Protein AF-A0A520MC50-F1 (afdb_monomer_lite)

Foldseek 3Di:
DVVVVVVVVVVVVVVVVPPPPPPDDDAAKDKDKDFAADDPPDDPVNVVVVVVVVVVVVVVVCLCVQKDWDKDADDDDPDNPPTGIIIMIIHRHPPRD

pLDDT: mean 82.85, std 13.74, range [51.22, 97.56]

Structure (mmCIF, N/CA/C/O backbone):
data_AF-A0A520MC50-F1
#
_entry.id   AF-A0A520MC50-F1
#
loop_
_atom_site.group_PDB
_atom_site.id
_atom_site.type_symbol
_atom_site.label_atom_id
_atom_site.label_alt_id
_atom_site.label_comp_id
_atom_site.label_asym_id
_atom_site.label_entity_id
_atom_site.label_seq_id
_atom_site.pdbx_PDB_ins_code
_atom_site.Cartn_x
_atom_site.Cartn_y
_atom_site.Cartn_z
_atom_site.occupancy
_atom_site.B_iso_or_equiv
_atom_site.auth_seq_id
_atom_site.auth_comp_id
_atom_site.auth_asym_id
_atom_site.auth_atom_id
_atom_site.pdbx_PDB_model_num
ATOM 1 N N . MET A 1 1 ? -45.648 29.845 32.582 1.00 64.75 1 MET A N 1
ATOM 2 C CA . MET A 1 1 ? -45.586 28.374 32.405 1.00 64.75 1 MET A CA 1
ATOM 3 C C . MET A 1 1 ? -45.535 27.948 30.937 1.00 64.75 1 MET A C 1
ATOM 5 O O . MET A 1 1 ? -44.537 27.360 30.560 1.00 64.75 1 MET A O 1
ATOM 9 N N . LYS A 1 2 ? -46.505 28.309 30.074 1.00 70.31 2 LYS A N 1
ATOM 10 C CA . LYS A 1 2 ? -46.488 27.929 28.638 1.00 70.31 2 LYS A CA 1
ATOM 11 C C . LYS A 1 2 ? -45.204 28.315 27.880 1.00 70.31 2 LYS A C 1
ATOM 13 O O . LYS A 1 2 ? -44.669 27.490 27.159 1.00 70.31 2 LYS A O 1
ATOM 18 N N . LYS A 1 3 ? -44.674 29.528 28.093 1.00 76.50 3 LYS A N 1
ATOM 19 C CA . LYS A 1 3 ? -43.420 29.988 27.456 1.00 76.50 3 LYS A CA 1
ATOM 20 C C . LYS A 1 3 ? -42.179 29.216 27.927 1.00 76.50 3 LYS A C 1
ATOM 22 O O . LYS A 1 3 ? -41.276 28.982 27.139 1.00 76.50 3 LYS A O 1
ATOM 27 N N . LEU A 1 4 ? -42.164 28.798 29.195 1.00 83.12 4 LEU A N 1
ATOM 28 C CA . LEU A 1 4 ? -41.068 28.020 29.781 1.00 83.12 4 LEU A CA 1
ATOM 29 C C . LEU A 1 4 ? -41.078 26.577 29.259 1.00 83.12 4 LEU A C 1
ATOM 31 O O . LEU A 1 4 ? -40.033 26.038 28.922 1.00 83.12 4 LEU A O 1
ATOM 35 N N . LEU A 1 5 ? -42.272 25.994 29.121 1.00 82.38 5 LEU A N 1
ATOM 36 C CA . LEU A 1 5 ? -42.464 24.679 28.511 1.00 82.38 5 LEU A CA 1
ATOM 37 C C . LEU A 1 5 ? -42.030 24.676 27.037 1.00 82.38 5 LEU A C 1
ATOM 39 O O . LEU A 1 5 ? -41.361 23.750 26.596 1.00 82.38 5 LEU A O 1
ATOM 43 N N . PHE A 1 6 ? -42.359 25.740 26.299 1.00 83.06 6 PHE A N 1
ATOM 44 C CA . PHE A 1 6 ? -41.948 25.904 24.904 1.00 83.06 6 PHE A CA 1
ATOM 45 C C . PHE A 1 6 ? -40.424 26.021 24.762 1.00 83.06 6 PHE A C 1
ATOM 47 O O . PHE A 1 6 ? -39.838 25.417 23.869 1.00 83.06 6 PHE A O 1
ATOM 54 N N . LEU A 1 7 ? -39.780 26.754 25.675 1.00 82.56 7 LEU A N 1
ATOM 55 C CA . LEU A 1 7 ? -38.326 26.892 25.708 1.00 82.56 7 LEU A CA 1
ATOM 56 C C . LEU A 1 7 ? -37.637 25.559 26.037 1.00 82.56 7 LEU A C 1
ATOM 58 O O . LEU A 1 7 ? -36.660 25.209 25.385 1.00 82.56 7 LEU A O 1
ATOM 62 N N . MET A 1 8 ? -38.166 24.789 26.994 1.00 80.25 8 MET A N 1
ATOM 63 C CA . MET A 1 8 ? -37.638 23.457 27.309 1.00 80.25 8 MET A CA 1
ATOM 64 C C . MET A 1 8 ? -37.815 22.456 26.165 1.00 80.25 8 MET A C 1
ATOM 66 O O . MET A 1 8 ? -36.896 21.686 25.904 1.00 80.25 8 MET A O 1
ATOM 70 N N . LEU A 1 9 ? -38.947 22.481 25.452 1.00 78.88 9 LEU A N 1
ATOM 71 C CA . LEU A 1 9 ? -39.132 21.638 24.265 1.00 78.88 9 LEU A CA 1
ATOM 72 C C . LEU A 1 9 ? -38.136 21.998 23.156 1.00 78.88 9 LEU A C 1
ATOM 74 O O . LEU A 1 9 ? -37.544 21.108 22.549 1.00 78.88 9 LEU A O 1
ATOM 78 N N . ALA A 1 10 ? -37.917 23.295 22.924 1.00 76.38 10 ALA A N 1
ATOM 79 C CA . ALA A 1 10 ? -36.938 23.758 21.949 1.00 76.38 10 ALA A CA 1
ATOM 80 C C . ALA A 1 10 ? -35.516 23.308 22.330 1.00 76.38 10 ALA A C 1
ATOM 82 O O . ALA A 1 10 ? -34.820 22.741 21.495 1.00 76.38 10 ALA A O 1
ATOM 83 N N . LEU A 1 11 ? -35.116 23.454 23.599 1.00 74.06 11 LEU A N 1
ATOM 84 C CA . LEU A 1 11 ? -33.816 22.995 24.111 1.00 74.06 11 LEU A CA 1
ATOM 85 C C . LEU A 1 11 ? -33.643 21.465 24.052 1.00 74.06 11 LEU A C 1
ATOM 87 O O . LEU A 1 11 ? -32.548 20.991 23.774 1.00 74.06 11 LEU A O 1
ATOM 91 N N . GLY A 1 12 ? -34.702 20.679 24.267 1.00 70.12 12 GLY A N 1
ATOM 92 C CA . GLY A 1 12 ? -34.644 19.217 24.136 1.00 70.12 12 GLY A CA 1
ATOM 93 C C . GLY A 1 12 ? -34.439 18.742 22.691 1.00 70.12 12 GLY A C 1
ATOM 94 O O . GLY A 1 12 ? -33.760 17.742 22.454 1.00 70.12 12 GLY A O 1
ATOM 95 N N . SER A 1 13 ? -34.974 19.481 21.713 1.00 64.38 13 SER A N 1
ATOM 96 C CA . SER A 1 13 ? -34.808 19.144 20.294 1.00 64.38 13 SER A CA 1
ATOM 97 C C . SER A 1 13 ? -33.380 19.367 19.780 1.00 64.38 13 SER A C 1
ATOM 99 O O . SER A 1 13 ? -32.883 18.541 19.030 1.00 64.38 13 SER A O 1
ATOM 101 N N . VAL A 1 14 ? -32.655 20.396 20.237 1.00 61.38 14 VAL A N 1
ATOM 102 C CA . VAL A 1 14 ? -31.250 20.602 19.814 1.00 61.38 14 VAL A CA 1
ATOM 103 C C . VAL A 1 14 ? -30.271 19.591 20.416 1.00 61.38 14 VAL A C 1
ATOM 105 O O . VAL A 1 14 ? -29.225 19.348 19.826 1.00 61.38 14 VAL A O 1
ATOM 108 N N . LEU A 1 15 ? -30.601 18.968 21.551 1.00 61.06 15 LEU A N 1
ATOM 109 C CA . LEU A 1 15 ? -29.732 17.975 22.199 1.00 61.06 15 LEU A CA 1
ATOM 110 C C . LEU A 1 15 ? -29.856 16.563 21.600 1.00 61.06 15 LEU A C 1
ATOM 112 O O . LEU A 1 15 ? -28.971 15.743 21.811 1.00 61.06 15 LEU A O 1
ATOM 116 N N . SER A 1 16 ? -30.925 16.276 20.849 1.00 59.09 16 SER A N 1
ATOM 117 C CA . SER A 1 16 ? -31.180 14.948 20.264 1.00 59.09 16 SER A CA 1
ATOM 118 C C . SER A 1 16 ? -30.624 14.773 18.846 1.00 59.09 16 SER A C 1
ATOM 120 O O . SER A 1 16 ? -30.363 13.646 18.443 1.00 59.09 16 SER A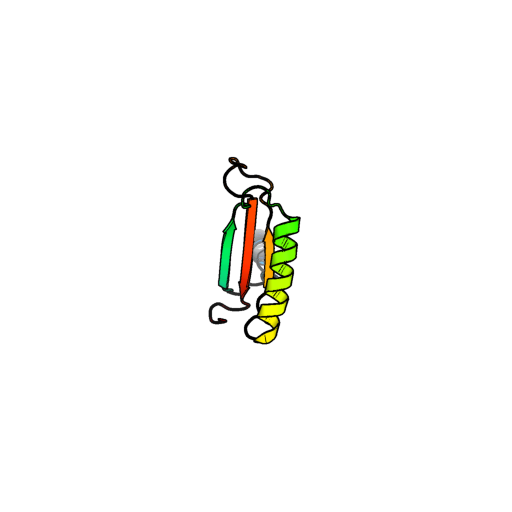 O 1
ATOM 122 N N . TYR A 1 17 ? -30.370 15.862 18.112 1.00 57.84 17 TYR A N 1
ATOM 123 C CA . TYR A 1 17 ? -29.831 15.827 16.740 1.00 57.84 17 TYR A CA 1
ATOM 124 C C . TYR A 1 17 ? -28.300 15.654 16.650 1.00 57.84 17 TYR A C 1
ATOM 126 O O . TYR A 1 17 ? -27.760 15.623 15.551 1.00 57.84 17 TYR A O 1
ATOM 134 N N . GLY A 1 18 ? -27.594 15.552 17.781 1.00 54.72 18 GLY A N 1
ATOM 135 C CA . GLY A 1 18 ? -26.132 15.380 17.829 1.00 54.72 18 GLY A CA 1
ATOM 136 C C . GLY A 1 18 ? -25.655 14.046 18.411 1.00 54.72 18 GLY A C 1
ATOM 137 O O . GLY A 1 18 ? -24.456 13.866 18.583 1.00 54.72 18 GLY A O 1
ATOM 138 N N . GLN A 1 19 ? -26.576 13.138 18.753 1.00 51.22 19 GLN A N 1
ATOM 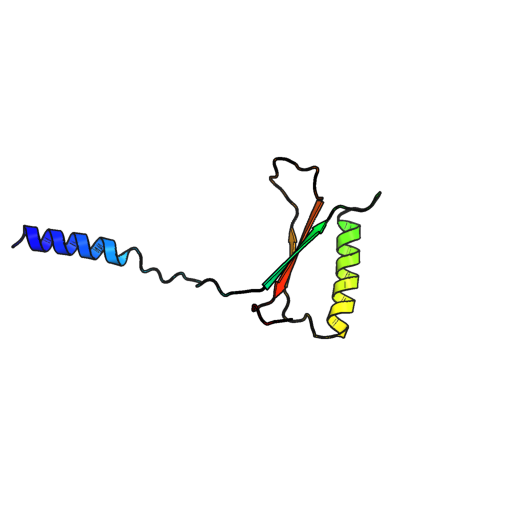139 C CA . GLN A 1 19 ? -26.282 11.800 19.284 1.00 51.22 19 GLN A CA 1
ATOM 140 C C . GLN A 1 19 ? -26.637 10.701 18.277 1.00 51.22 19 GLN A C 1
ATOM 142 O O . GLN A 1 19 ? -27.069 9.614 18.661 1.00 51.22 19 GLN A O 1
ATOM 147 N N . GLU A 1 20 ? -26.438 10.939 16.982 1.00 56.69 20 GLU A N 1
ATOM 148 C CA . GLU A 1 20 ? -26.048 9.797 16.161 1.00 56.69 20 GLU A CA 1
ATOM 149 C C . GLU A 1 20 ? -24.674 9.400 16.700 1.00 56.69 20 GLU A C 1
ATOM 151 O O . GLU A 1 20 ? -23.692 10.113 16.498 1.00 56.69 20 GLU A O 1
ATOM 156 N N . ALA A 1 21 ? -24.631 8.345 17.524 1.00 54.62 21 ALA A N 1
ATOM 157 C CA . ALA A 1 21 ? -23.376 7.668 17.816 1.00 54.62 21 ALA A CA 1
ATOM 158 C C . ALA A 1 21 ? -22.694 7.499 16.463 1.00 54.62 21 ALA A C 1
ATOM 160 O O . ALA A 1 21 ? -23.338 6.964 15.558 1.00 54.62 21 ALA A O 1
ATOM 161 N N . LEU A 1 22 ? -21.487 8.053 16.300 1.00 55.78 22 LEU A N 1
ATOM 162 C CA . LEU A 1 22 ? -20.735 7.926 15.059 1.00 55.78 22 LEU A CA 1
ATOM 163 C C . LEU A 1 22 ? -20.833 6.455 14.662 1.00 55.78 22 LEU A C 1
ATOM 165 O O . LEU A 1 22 ? -20.374 5.596 15.414 1.00 55.78 22 LEU A O 1
ATOM 169 N N . GLU A 1 23 ? -21.521 6.162 13.551 1.00 56.03 23 GLU A N 1
ATOM 170 C CA . GLU A 1 23 ? -21.868 4.782 13.171 1.00 56.03 23 GLU A CA 1
ATOM 171 C C . GLU A 1 23 ? -20.606 3.903 13.146 1.00 56.03 23 GLU A C 1
ATOM 173 O O . GLU A 1 23 ? -20.640 2.709 13.452 1.00 56.03 23 GLU A O 1
ATOM 178 N N . HIS A 1 24 ? -19.462 4.553 12.915 1.00 61.94 24 HIS A N 1
ATOM 179 C CA . HIS A 1 24 ? -18.132 4.034 13.159 1.00 61.94 24 HIS A CA 1
ATOM 180 C C . HIS A 1 24 ? -17.315 5.037 13.988 1.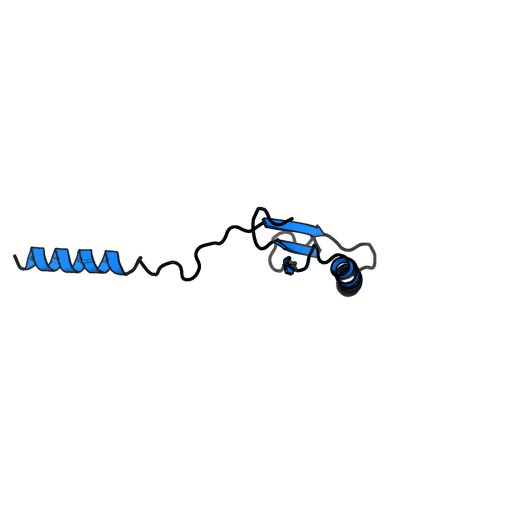00 61.94 24 HIS A C 1
ATOM 182 O O . HIS A 1 24 ? -16.919 6.094 13.494 1.00 61.94 24 HIS A O 1
ATOM 188 N N . GLU A 1 25 ? -17.025 4.696 15.246 1.00 68.50 25 GLU A N 1
ATOM 189 C CA . GLU A 1 25 ? -15.934 5.342 15.981 1.00 68.50 25 GLU A CA 1
ATOM 190 C C . GLU A 1 25 ? -14.615 5.063 15.241 1.00 68.50 25 GLU A C 1
ATOM 192 O O . GLU A 1 25 ? -14.383 3.921 14.824 1.00 68.50 25 GLU A O 1
ATOM 197 N N . PRO A 1 26 ? -13.738 6.064 15.051 1.00 70.12 26 PRO A N 1
ATOM 198 C CA . PRO A 1 26 ? -12.464 5.848 14.387 1.00 70.12 26 PRO A CA 1
ATOM 199 C C . PRO A 1 26 ? -11.634 4.834 15.179 1.00 70.12 26 PRO A C 1
ATOM 201 O O . PRO A 1 26 ? -11.178 5.097 16.292 1.00 70.12 26 PRO A O 1
ATOM 204 N N . VAL A 1 27 ? -11.425 3.658 14.589 1.00 76.06 27 VAL A N 1
ATOM 205 C CA . VAL A 1 27 ? -10.531 2.642 15.141 1.00 76.06 27 VAL A CA 1
ATOM 206 C C . VAL A 1 27 ? -9.106 3.026 14.771 1.00 76.06 27 VAL A C 1
ATOM 208 O O . VAL A 1 27 ? -8.789 3.223 13.598 1.00 76.06 27 VAL A O 1
ATOM 211 N N . ALA A 1 28 ? -8.242 3.149 15.777 1.00 83.06 28 ALA A N 1
ATOM 212 C CA . ALA A 1 28 ? -6.837 3.441 15.544 1.00 83.06 28 ALA A CA 1
ATOM 213 C C . ALA A 1 28 ? -6.197 2.312 14.723 1.00 83.06 28 ALA A C 1
ATOM 215 O O . ALA A 1 28 ? -6.266 1.145 15.102 1.00 83.06 28 ALA A O 1
ATOM 216 N N . ASN A 1 29 ? -5.547 2.671 13.623 1.00 87.75 29 ASN A N 1
ATOM 217 C CA . ASN A 1 29 ? -4.781 1.775 12.769 1.00 87.75 29 ASN A CA 1
ATOM 218 C C . ASN A 1 29 ? -3.334 2.279 12.654 1.00 87.75 29 ASN A C 1
ATOM 220 O O . ASN A 1 29 ? -2.981 3.337 13.184 1.00 87.75 29 ASN A O 1
ATOM 224 N N . LYS A 1 30 ? -2.485 1.511 11.972 1.00 92.50 30 LYS A N 1
ATOM 225 C CA . LYS A 1 30 ? -1.176 1.990 11.522 1.00 92.50 30 LYS A CA 1
ATOM 226 C C . LYS A 1 30 ? -1.142 1.934 10.006 1.00 92.50 30 LYS A C 1
ATOM 228 O O . LYS A 1 30 ? -1.407 0.887 9.426 1.00 92.50 30 LYS A O 1
ATOM 233 N N . ALA A 1 31 ? -0.829 3.068 9.393 1.00 92.69 31 ALA A N 1
ATOM 234 C CA . ALA A 1 31 ? -0.743 3.208 7.950 1.00 92.69 31 ALA A CA 1
ATOM 235 C C . ALA A 1 31 ? 0.699 3.507 7.529 1.00 92.69 31 ALA A C 1
ATOM 237 O O . ALA A 1 31 ? 1.361 4.362 8.121 1.00 92.69 31 ALA A O 1
ATOM 238 N N . GLU A 1 32 ? 1.157 2.824 6.488 1.00 93.44 32 GLU A N 1
ATOM 239 C CA . GLU A 1 32 ? 2.461 3.014 5.862 1.00 93.44 32 GLU A CA 1
ATOM 240 C C . GLU A 1 32 ? 2.242 3.511 4.434 1.00 93.44 32 GLU A C 1
ATOM 242 O O . GLU A 1 32 ? 1.551 2.873 3.637 1.00 93.44 32 GLU A O 1
ATOM 247 N N . TYR A 1 33 ? 2.811 4.678 4.129 1.00 93.06 33 TYR A N 1
ATOM 248 C CA . TYR A 1 33 ? 2.651 5.351 2.844 1.00 93.06 33 TYR A CA 1
ATOM 249 C C . TYR A 1 33 ? 3.977 5.348 2.094 1.00 93.06 33 TYR A C 1
ATOM 251 O O . TYR A 1 33 ? 4.951 5.954 2.546 1.00 93.06 33 TYR A O 1
ATOM 259 N N . TYR A 1 34 ? 3.989 4.733 0.917 1.00 93.00 34 TYR A N 1
ATOM 260 C CA . TYR A 1 34 ? 5.120 4.764 -0.001 1.00 93.00 34 TYR A CA 1
ATOM 261 C C . TYR A 1 34 ? 4.730 5.566 -1.232 1.00 93.00 34 TYR A C 1
ATOM 263 O O . TYR A 1 34 ? 3.886 5.163 -2.030 1.00 93.00 34 TYR A O 1
ATOM 271 N N . VAL A 1 35 ? 5.337 6.737 -1.367 1.00 91.56 35 VAL A N 1
ATOM 272 C CA . VAL A 1 35 ? 5.097 7.641 -2.488 1.00 91.56 35 VAL A CA 1
ATOM 273 C C . VAL A 1 35 ? 6.150 7.362 -3.556 1.00 91.56 35 VAL A C 1
ATOM 275 O O . VAL A 1 35 ? 7.345 7.435 -3.265 1.00 91.56 35 VAL A O 1
ATOM 278 N N . ALA A 1 36 ? 5.721 7.021 -4.772 1.00 90.19 36 ALA A N 1
ATOM 279 C CA . ALA A 1 36 ? 6.616 6.500 -5.800 1.00 90.19 36 ALA A CA 1
ATOM 280 C C . ALA A 1 36 ? 6.377 7.115 -7.185 1.00 90.19 36 ALA A C 1
ATOM 282 O O . ALA A 1 36 ? 5.287 7.589 -7.513 1.00 90.19 36 ALA A O 1
ATOM 283 N N . SER A 1 37 ? 7.431 7.067 -7.997 1.00 92.50 37 SER A N 1
ATOM 284 C CA . SER A 1 37 ? 7.408 7.356 -9.430 1.00 92.50 37 SER A CA 1
ATOM 285 C C . SER A 1 37 ? 7.919 6.144 -10.193 1.00 92.50 37 SER A C 1
ATOM 287 O O . SER A 1 37 ? 8.761 5.397 -9.683 1.00 92.50 37 SER A O 1
ATOM 289 N N . TYR A 1 38 ? 7.444 5.955 -11.417 1.00 93.06 38 TYR A N 1
ATOM 290 C CA . TYR A 1 38 ? 7.909 4.871 -12.261 1.00 93.06 38 TYR A CA 1
ATOM 291 C C . TYR A 1 38 ? 9.373 5.064 -12.650 1.00 93.06 38 TYR A C 1
ATOM 293 O O . TYR A 1 38 ? 9.860 6.169 -12.905 1.00 93.06 38 TYR A O 1
ATOM 301 N N . ASN A 1 39 ? 10.079 3.943 -12.756 1.00 94.06 39 ASN A N 1
ATOM 302 C CA . ASN A 1 39 ? 11.381 3.923 -13.402 1.00 94.06 39 ASN A CA 1
ATOM 303 C C . ASN A 1 39 ? 11.244 4.231 -14.903 1.00 94.06 39 ASN A C 1
ATOM 305 O O . ASN A 1 39 ? 10.177 4.113 -15.503 1.00 94.06 39 ASN A O 1
ATOM 309 N N . ALA A 1 40 ? 12.353 4.591 -15.552 1.00 95.69 40 ALA A N 1
ATOM 310 C CA . ALA A 1 40 ? 12.346 4.870 -16.985 1.00 95.69 40 ALA A CA 1
ATOM 311 C C . ALA A 1 40 ? 11.817 3.671 -17.798 1.00 95.69 40 ALA A C 1
ATOM 313 O O . ALA A 1 40 ? 12.344 2.560 -17.688 1.00 95.69 40 ALA A O 1
ATOM 314 N N . ARG A 1 41 ? 10.842 3.936 -18.684 1.00 95.81 41 ARG A N 1
ATOM 315 C CA . ARG A 1 41 ? 10.143 2.932 -19.518 1.00 95.81 41 ARG A CA 1
ATOM 316 C C . ARG A 1 41 ? 9.350 1.900 -18.706 1.00 95.81 41 ARG A C 1
ATOM 318 O O . ARG A 1 41 ? 9.214 0.769 -19.162 1.00 95.81 41 ARG A O 1
ATOM 325 N N . LYS A 1 42 ? 8.902 2.281 -17.510 1.00 96.94 42 LYS A N 1
ATOM 326 C CA . LYS A 1 42 ? 7.988 1.509 -16.673 1.00 96.94 42 LYS A CA 1
ATOM 327 C C . LYS A 1 42 ? 6.678 2.257 -16.491 1.00 96.94 42 LYS A C 1
ATOM 329 O O . LYS A 1 42 ? 6.658 3.483 -16.609 1.00 96.94 42 LYS A O 1
ATOM 334 N N . ASP A 1 43 ? 5.619 1.514 -16.218 1.00 95.38 43 ASP A N 1
ATOM 335 C CA . ASP A 1 43 ? 4.276 2.051 -16.023 1.00 95.38 43 ASP A CA 1
ATOM 336 C C . ASP A 1 43 ? 3.478 1.266 -14.962 1.00 95.38 43 ASP A C 1
ATOM 338 O O . ASP A 1 43 ? 4.038 0.514 -14.159 1.00 95.38 43 ASP A O 1
ATOM 342 N N . MET A 1 44 ? 2.162 1.496 -14.925 1.00 94.62 44 MET A N 1
ATOM 343 C CA . MET A 1 44 ? 1.248 0.843 -13.991 1.00 94.62 44 MET A CA 1
ATOM 344 C C . MET A 1 44 ? 1.235 -0.678 -14.159 1.00 94.62 44 MET A C 1
ATOM 346 O O . MET A 1 44 ? 1.188 -1.387 -13.159 1.00 94.62 44 MET A O 1
ATOM 350 N N . ASP A 1 45 ? 1.306 -1.192 -15.387 1.00 97.25 45 ASP A N 1
ATOM 351 C CA . ASP A 1 45 ? 1.233 -2.635 -15.625 1.00 97.25 45 ASP A CA 1
ATOM 352 C C . ASP A 1 45 ? 2.480 -3.323 -15.058 1.00 97.25 45 ASP A C 1
ATOM 354 O O . ASP A 1 45 ? 2.381 -4.359 -14.400 1.00 97.25 45 ASP A O 1
ATOM 358 N N . ASP A 1 46 ? 3.658 -2.711 -15.223 1.00 97.56 46 ASP A N 1
ATOM 359 C CA . ASP A 1 46 ? 4.890 -3.180 -14.579 1.00 97.56 46 ASP A CA 1
ATOM 360 C C . ASP A 1 46 ? 4.783 -3.200 -13.046 1.00 97.56 46 ASP A C 1
ATOM 362 O O . ASP A 1 46 ? 5.272 -4.131 -12.403 1.00 97.56 46 ASP A O 1
ATOM 366 N N . LEU A 1 47 ? 4.156 -2.178 -12.456 1.00 95.94 47 LEU A N 1
ATOM 367 C CA . LEU A 1 47 ? 3.960 -2.099 -11.010 1.00 95.94 47 LEU A CA 1
ATOM 368 C C . LEU A 1 47 ? 2.983 -3.165 -10.506 1.00 95.94 47 LEU A C 1
ATOM 370 O O . LEU A 1 47 ? 3.253 -3.785 -9.482 1.00 95.94 47 LEU A O 1
ATOM 374 N N . ILE A 1 48 ? 1.874 -3.393 -11.209 1.00 96.12 48 ILE A N 1
ATOM 375 C CA . ILE A 1 48 ? 0.895 -4.421 -10.839 1.00 96.12 48 ILE A CA 1
ATOM 376 C C . ILE A 1 48 ? 1.503 -5.821 -10.951 1.00 96.12 48 ILE A C 1
ATOM 378 O O . ILE A 1 48 ? 1.298 -6.632 -10.053 1.00 96.12 48 ILE A O 1
ATOM 382 N N . ASN A 1 49 ? 2.307 -6.089 -11.982 1.00 97.25 49 ASN A N 1
ATOM 383 C CA . ASN A 1 49 ? 3.024 -7.361 -12.092 1.00 97.25 49 ASN A CA 1
ATOM 384 C C . ASN A 1 49 ? 3.984 -7.565 -10.909 1.00 97.25 49 ASN A C 1
ATOM 386 O O . ASN A 1 49 ? 3.984 -8.620 -10.285 1.00 97.25 49 ASN A O 1
ATOM 390 N N . TRP A 1 50 ? 4.758 -6.536 -10.544 1.00 95.75 50 TRP A N 1
ATOM 391 C CA . TRP A 1 50 ? 5.620 -6.606 -9.361 1.00 95.75 50 TRP A CA 1
ATOM 392 C C . TRP A 1 50 ? 4.821 -6.785 -8.061 1.00 95.75 50 TRP A C 1
ATOM 394 O O . TRP A 1 50 ? 5.254 -7.507 -7.167 1.00 95.75 50 TRP A O 1
ATOM 404 N N . ALA A 1 51 ? 3.653 -6.147 -7.949 1.00 94.25 51 ALA A N 1
ATOM 405 C CA . ALA A 1 51 ? 2.781 -6.271 -6.787 1.00 94.25 51 ALA A CA 1
ATOM 406 C C . ALA A 1 51 ? 2.270 -7.705 -6.594 1.00 94.25 51 ALA A C 1
ATOM 408 O O . ALA A 1 51 ? 2.167 -8.152 -5.457 1.00 94.25 51 ALA A O 1
ATOM 409 N N . GLN A 1 52 ? 1.991 -8.421 -7.686 1.00 94.81 52 GLN A N 1
ATOM 410 C CA . GLN A 1 52 ? 1.592 -9.831 -7.651 1.00 94.81 52 GLN A CA 1
ATOM 411 C C . GLN A 1 52 ? 2.736 -10.723 -7.159 1.00 94.81 52 GLN A C 1
ATOM 413 O O . GLN A 1 52 ? 2.539 -11.514 -6.242 1.00 94.81 52 GLN A O 1
ATOM 418 N N . ASP A 1 53 ? 3.950 -10.531 -7.687 1.00 94.44 53 ASP A N 1
ATOM 419 C CA . ASP A 1 53 ? 5.135 -11.254 -7.202 1.00 94.44 53 ASP A CA 1
ATOM 420 C C . ASP A 1 53 ? 5.390 -10.975 -5.706 1.00 94.44 53 ASP A C 1
ATOM 422 O O . ASP A 1 53 ? 5.813 -11.851 -4.947 1.00 94.44 53 ASP A O 1
ATOM 426 N N . PHE A 1 54 ? 5.140 -9.737 -5.269 1.00 90.88 54 PHE A N 1
ATOM 427 C CA . PHE A 1 54 ? 5.266 -9.338 -3.871 1.00 90.88 54 PHE A CA 1
ATOM 428 C C . PHE A 1 54 ? 4.193 -9.978 -2.979 1.00 90.88 54 PHE A C 1
ATOM 430 O O . PHE A 1 54 ? 4.532 -10.451 -1.895 1.00 90.88 54 PHE A O 1
ATOM 437 N N . GLU A 1 55 ? 2.936 -10.040 -3.425 1.00 91.69 55 GLU A N 1
ATOM 438 C CA . GLU A 1 55 ? 1.843 -10.725 -2.723 1.00 91.69 55 GLU A CA 1
ATOM 439 C C . GLU A 1 55 ? 2.164 -12.212 -2.517 1.00 91.69 55 GLU A C 1
ATOM 441 O O . GLU A 1 55 ? 2.074 -12.715 -1.393 1.00 91.69 55 GLU A O 1
ATOM 446 N N . ASP A 1 56 ? 2.620 -12.897 -3.569 1.00 92.56 56 ASP A N 1
ATOM 447 C CA . ASP A 1 56 ? 3.028 -14.302 -3.498 1.00 92.56 56 ASP A CA 1
ATOM 448 C C . ASP A 1 56 ? 4.131 -14.515 -2.452 1.00 92.56 56 ASP A C 1
ATOM 450 O O . ASP A 1 56 ? 4.032 -15.415 -1.616 1.00 92.56 56 ASP A O 1
ATOM 454 N N . TRP A 1 57 ? 5.144 -13.641 -2.434 1.00 91.06 57 TRP A N 1
ATOM 455 C CA . TRP A 1 57 ? 6.212 -13.679 -1.433 1.00 91.06 57 TRP A CA 1
ATOM 456 C C . TRP A 1 57 ? 5.704 -13.413 -0.006 1.00 91.06 57 TRP A C 1
ATOM 458 O O . TRP A 1 57 ? 6.107 -14.098 0.937 1.00 91.06 57 TRP A O 1
ATOM 468 N N . GLN A 1 58 ? 4.811 -12.437 0.189 1.00 90.69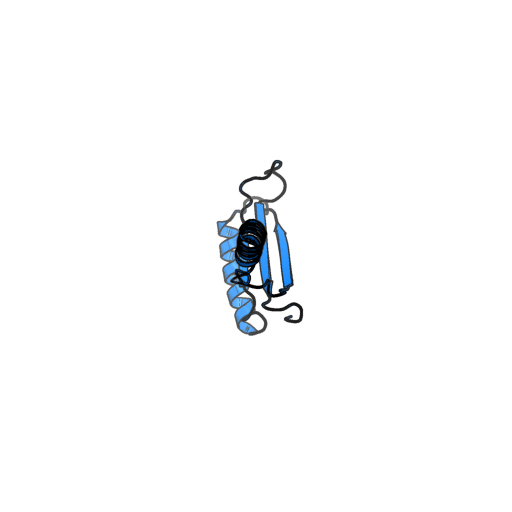 58 GLN A N 1
ATOM 469 C CA . GLN A 1 58 ? 4.258 -12.127 1.513 1.00 90.69 58 GLN A CA 1
ATOM 470 C C . GLN A 1 58 ? 3.484 -13.315 2.098 1.00 90.69 58 GLN A C 1
ATOM 472 O O . GLN A 1 58 ? 3.637 -13.623 3.291 1.00 90.69 58 GLN A O 1
ATOM 477 N N . ASN A 1 59 ? 2.714 -13.999 1.248 1.00 90.69 59 ASN A N 1
ATOM 478 C CA . ASN A 1 59 ? 1.888 -15.152 1.601 1.00 90.69 59 ASN A CA 1
ATOM 479 C C . ASN A 1 59 ? 2.707 -16.363 2.083 1.00 90.69 59 ASN A C 1
ATOM 481 O O . ASN A 1 59 ? 2.172 -17.218 2.788 1.00 90.69 59 ASN A O 1
ATOM 485 N N . GLU A 1 60 ? 4.011 -16.434 1.792 1.00 92.88 60 GLU A N 1
ATOM 486 C CA . GLU A 1 60 ? 4.886 -17.489 2.328 1.00 92.88 60 GLU A CA 1
ATOM 487 C C . GLU A 1 60 ? 5.074 -17.391 3.853 1.00 92.88 60 GLU A C 1
ATOM 489 O O . GLU A 1 60 ? 5.348 -18.394 4.516 1.00 92.88 60 GLU A O 1
ATOM 494 N N . SER A 1 61 ? 4.946 -16.188 4.424 1.00 88.25 61 SER A N 1
ATOM 495 C CA . SER A 1 61 ? 5.267 -15.924 5.834 1.00 88.25 61 SER A CA 1
ATOM 496 C C . SER A 1 61 ? 4.060 -15.928 6.777 1.00 88.25 61 SER A C 1
ATOM 498 O O . SER A 1 61 ? 4.233 -16.127 7.981 1.00 88.25 61 SER A O 1
ATOM 500 N N . GLY A 1 62 ? 2.858 -15.646 6.264 1.00 86.19 62 GLY A N 1
ATOM 501 C CA . GLY A 1 62 ? 1.652 -15.376 7.062 1.00 86.19 62 GLY A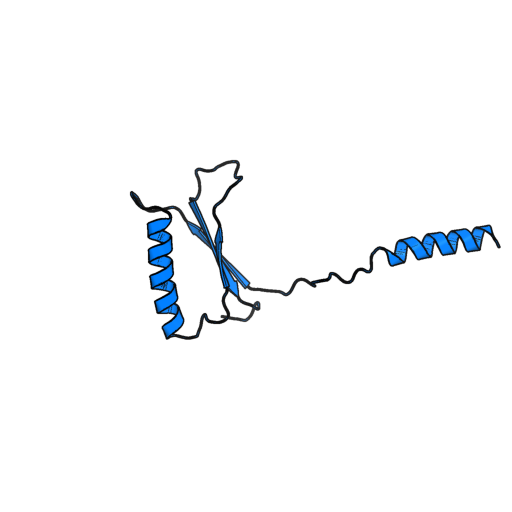 CA 1
ATOM 502 C C . GLY A 1 62 ? 1.701 -14.084 7.900 1.00 86.19 62 GLY A C 1
ATOM 503 O O . GLY A 1 62 ? 0.733 -13.729 8.570 1.00 86.19 62 GLY A O 1
ATOM 504 N N . LEU A 1 63 ? 2.830 -13.358 7.903 1.00 89.81 63 LEU A N 1
ATOM 505 C CA . LEU A 1 63 ? 3.027 -12.157 8.726 1.00 89.81 63 LEU A CA 1
ATOM 506 C C . LEU A 1 63 ? 2.100 -11.010 8.298 1.00 89.81 63 LEU A C 1
ATOM 508 O O . LEU A 1 63 ? 1.709 -10.178 9.117 1.00 89.81 63 LEU A O 1
ATOM 512 N N . TYR A 1 64 ? 1.761 -10.969 7.012 1.00 90.88 64 TYR A N 1
ATOM 513 C CA . TYR A 1 64 ? 1.054 -9.860 6.381 1.00 90.88 64 TYR A CA 1
ATOM 514 C C . TYR A 1 64 ? -0.441 -10.126 6.169 1.00 90.88 64 TYR A C 1
ATOM 516 O O . TYR A 1 64 ? -1.133 -9.236 5.694 1.00 90.88 64 TYR A O 1
ATOM 524 N N . ASP A 1 65 ? -0.969 -11.282 6.588 1.00 91.06 65 ASP A N 1
ATOM 525 C CA . ASP A 1 65 ? -2.356 -11.711 6.321 1.00 91.06 65 ASP A CA 1
ATOM 526 C C . ASP A 1 65 ? -3.422 -10.718 6.809 1.00 91.06 65 ASP A C 1
ATOM 528 O O . ASP A 1 65 ? -4.534 -10.659 6.289 1.00 91.06 65 ASP A O 1
ATOM 532 N N . SER A 1 66 ? -3.098 -9.947 7.848 1.00 92.06 66 SER A N 1
ATOM 533 C CA . SER A 1 66 ? -4.008 -8.951 8.426 1.00 92.06 66 SER A CA 1
ATOM 534 C C . SER A 1 66 ? -3.876 -7.554 7.813 1.00 92.06 66 SER A C 1
ATOM 536 O O . SER A 1 66 ? -4.673 -6.671 8.134 1.00 92.06 66 SER A O 1
ATOM 538 N N . MET A 1 67 ? -2.869 -7.340 6.966 1.00 93.06 67 MET A N 1
ATOM 539 C CA . MET A 1 67 ? -2.570 -6.060 6.340 1.00 93.06 67 MET A CA 1
ATOM 540 C C . MET A 1 67 ? -3.414 -5.887 5.076 1.00 93.06 67 MET A C 1
ATOM 542 O O . MET A 1 67 ? -3.470 -6.766 4.223 1.00 93.06 67 MET A O 1
ATOM 546 N N . ALA A 1 68 ? -4.047 -4.726 4.928 1.00 92.56 68 ALA A N 1
ATOM 547 C CA . ALA A 1 68 ? -4.717 -4.347 3.692 1.00 92.56 68 ALA A CA 1
ATOM 548 C C . ALA A 1 68 ? -3.811 -3.433 2.862 1.00 92.56 68 ALA A C 1
ATOM 550 O O . ALA A 1 68 ? -3.261 -2.465 3.390 1.00 92.56 68 ALA A O 1
ATOM 551 N N . THR A 1 69 ? -3.712 -3.695 1.561 1.00 93.38 69 THR A N 1
ATOM 552 C CA . THR A 1 69 ? -2.943 -2.867 0.627 1.00 93.38 69 THR A CA 1
ATOM 553 C C . THR A 1 69 ? -3.856 -2.157 -0.365 1.00 93.38 69 THR A C 1
ATOM 555 O O . THR A 1 69 ? -4.884 -2.678 -0.795 1.00 93.38 69 THR A O 1
ATOM 558 N N . SER A 1 70 ? -3.505 -0.928 -0.729 1.00 93.81 70 SER A N 1
ATOM 559 C CA . SER A 1 70 ? -4.185 -0.152 -1.761 1.00 93.81 70 SER A CA 1
ATOM 560 C C . SER A 1 70 ? -3.182 0.648 -2.575 1.00 93.81 70 SER A C 1
ATOM 562 O O . SER A 1 70 ? -2.257 1.246 -2.027 1.00 93.81 70 SER A O 1
ATOM 564 N N . LEU A 1 71 ? -3.406 0.706 -3.885 1.00 94.00 71 LEU A N 1
ATOM 565 C CA . LEU A 1 71 ? -2.643 1.557 -4.783 1.00 94.00 71 LEU A CA 1
ATOM 566 C C . LEU A 1 71 ? -3.484 2.774 -5.166 1.00 94.00 71 LEU A C 1
ATOM 568 O O . LEU A 1 71 ? -4.542 2.646 -5.783 1.00 94.00 71 LEU A O 1
ATOM 572 N N . LEU A 1 72 ? -3.026 3.959 -4.778 1.00 92.00 72 LEU A N 1
ATOM 573 C CA . LEU A 1 72 ? -3.721 5.217 -5.016 1.00 92.00 72 LEU A CA 1
ATOM 574 C C . LEU A 1 72 ? -3.036 5.968 -6.158 1.00 92.00 72 LEU A C 1
ATOM 576 O O . LEU A 1 72 ? -1.834 6.230 -6.101 1.00 92.00 72 LEU A O 1
ATOM 580 N N . VAL A 1 73 ? -3.811 6.358 -7.169 1.00 90.31 73 VAL A N 1
ATOM 581 C CA . VAL A 1 73 ? -3.344 7.216 -8.266 1.00 90.31 73 VAL A CA 1
ATOM 582 C C . VAL A 1 73 ? -3.817 8.646 -7.995 1.00 90.31 73 VAL A C 1
ATOM 584 O O . VAL A 1 73 ? -5.028 8.882 -7.933 1.00 90.31 73 VAL A O 1
ATOM 587 N N . PRO A 1 74 ? -2.910 9.618 -7.798 1.00 85.56 74 PRO A N 1
ATOM 588 C CA . PRO A 1 74 ? -3.300 10.996 -7.528 1.00 85.56 74 PRO A CA 1
ATOM 589 C C . PRO A 1 74 ? -4.092 11.608 -8.695 1.00 85.56 74 PRO A C 1
ATOM 591 O O . PRO A 1 74 ? -3.578 11.743 -9.800 1.00 85.56 74 PRO A O 1
ATOM 594 N N . TYR A 1 75 ? -5.342 12.013 -8.449 1.00 75.31 75 TYR A N 1
ATOM 595 C CA . TYR A 1 75 ? -6.228 12.549 -9.497 1.00 75.31 75 TYR A CA 1
ATOM 596 C C . TYR A 1 75 ? -6.308 14.090 -9.514 1.00 75.31 75 TYR A C 1
ATOM 598 O O . TYR A 1 75 ? -6.441 14.696 -10.574 1.00 75.31 75 TYR A O 1
ATOM 606 N N . PHE A 1 76 ? -6.181 14.747 -8.354 1.00 65.69 76 PHE A N 1
ATOM 607 C CA . PHE A 1 76 ? -6.257 16.209 -8.221 1.00 65.69 76 PHE A CA 1
ATOM 608 C C . PHE A 1 76 ? -5.094 16.746 -7.384 1.00 65.69 76 PHE A C 1
ATOM 610 O O . PHE A 1 76 ? -5.216 16.959 -6.179 1.00 65.69 76 PHE A O 1
ATOM 617 N N . ILE A 1 77 ? -3.952 16.982 -8.017 1.00 60.22 77 ILE A N 1
ATOM 618 C CA . ILE A 1 77 ? -2.823 17.668 -7.385 1.00 60.22 77 ILE A CA 1
ATOM 619 C C . ILE A 1 77 ? -2.455 18.881 -8.229 1.00 60.22 77 ILE A C 1
ATOM 621 O O . ILE A 1 77 ? -2.296 18.774 -9.440 1.00 60.22 77 ILE A O 1
ATOM 625 N N . ASN A 1 78 ? -2.268 20.035 -7.578 1.00 60.66 78 ASN A N 1
ATOM 626 C CA . ASN A 1 78 ? -1.752 21.260 -8.213 1.00 60.66 78 ASN A CA 1
ATOM 627 C C . ASN A 1 78 ? -0.359 21.058 -8.851 1.00 60.66 78 ASN A C 1
ATOM 629 O O . ASN A 1 78 ? 0.113 21.924 -9.582 1.00 60.66 78 ASN A O 1
ATOM 633 N N . ASN A 1 79 ? 0.296 19.925 -8.574 1.00 63.19 79 ASN A N 1
ATOM 634 C CA . ASN A 1 79 ? 1.525 19.479 -9.210 1.00 63.19 79 ASN A CA 1
ATOM 635 C C . ASN A 1 79 ? 1.450 17.971 -9.521 1.00 63.19 79 ASN A C 1
ATOM 637 O O . ASN A 1 79 ? 1.864 17.139 -8.715 1.00 63.19 79 ASN A O 1
ATOM 641 N N . THR A 1 80 ? 0.922 17.625 -10.695 1.00 55.91 80 THR A N 1
ATOM 642 C CA . THR A 1 80 ? 0.839 16.249 -11.225 1.00 55.91 80 THR A CA 1
ATOM 643 C C . THR A 1 80 ? 2.198 15.645 -11.590 1.00 55.91 80 THR A C 1
ATOM 645 O O . THR A 1 80 ? 2.256 14.500 -12.012 1.00 55.91 80 THR A O 1
ATOM 648 N N . SER A 1 81 ? 3.292 16.401 -11.462 1.00 58.94 81 SER A N 1
ATOM 649 C CA . SER A 1 81 ? 4.631 15.993 -11.906 1.00 58.94 81 SER A CA 1
ATOM 650 C C . SER A 1 81 ? 5.476 15.353 -10.805 1.00 58.94 81 SER A C 1
ATOM 652 O O . SER A 1 81 ? 6.624 15.000 -11.055 1.00 58.94 81 SER A O 1
ATOM 654 N N . THR A 1 82 ? 4.973 15.286 -9.569 1.00 72.94 82 THR A N 1
ATOM 655 C CA . THR A 1 82 ? 5.815 14.912 -8.423 1.00 72.94 82 THR A CA 1
ATOM 656 C C . THR A 1 82 ? 5.909 13.401 -8.231 1.00 72.94 82 THR A C 1
ATOM 658 O O . THR A 1 82 ? 7.008 12.911 -7.997 1.00 72.94 82 THR A O 1
ATOM 661 N N . HIS A 1 83 ? 4.792 12.671 -8.350 1.00 85.94 83 HIS A N 1
ATOM 662 C CA . HIS A 1 83 ? 4.703 11.234 -8.066 1.00 85.94 83 HIS A CA 1
ATOM 663 C C . HIS A 1 83 ? 3.586 10.578 -8.879 1.00 85.94 83 HIS A C 1
ATOM 665 O O . HIS A 1 83 ? 2.552 11.207 -9.106 1.00 85.94 83 HIS A O 1
ATOM 671 N N . ASP A 1 84 ? 3.784 9.320 -9.270 1.00 90.44 8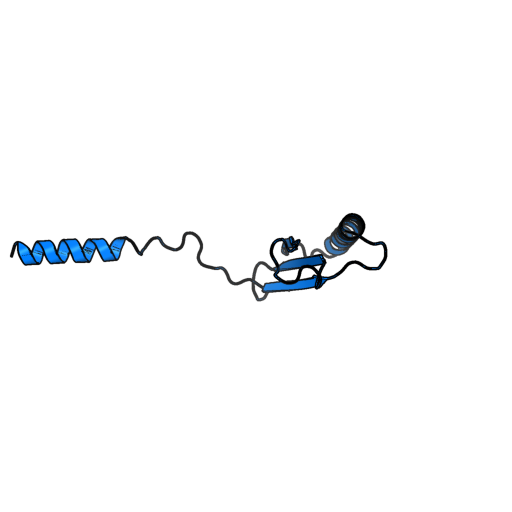4 ASP A N 1
ATOM 672 C CA . ASP A 1 84 ? 2.835 8.572 -10.099 1.00 90.44 84 ASP A CA 1
ATOM 673 C C . ASP A 1 84 ? 1.803 7.814 -9.252 1.00 90.44 84 ASP A C 1
ATOM 675 O O . ASP A 1 84 ? 0.632 7.731 -9.622 1.00 90.44 84 ASP A O 1
ATOM 679 N N . VAL A 1 85 ? 2.222 7.277 -8.099 1.00 92.62 85 VAL A N 1
ATOM 680 C CA . VAL A 1 85 ? 1.377 6.455 -7.221 1.00 92.62 85 VAL A CA 1
ATOM 681 C C . VAL A 1 85 ? 1.701 6.657 -5.740 1.00 92.62 85 VAL A C 1
ATOM 683 O O . VAL A 1 85 ? 2.806 7.058 -5.363 1.00 92.62 85 VAL A O 1
ATOM 686 N N . VAL A 1 86 ? 0.738 6.313 -4.887 1.00 92.75 86 VAL A N 1
ATOM 687 C CA . VAL A 1 86 ? 0.943 6.077 -3.455 1.00 92.75 86 VAL A CA 1
ATOM 688 C C . VAL A 1 86 ? 0.527 4.645 -3.141 1.00 92.75 86 VAL A C 1
ATOM 690 O O . VAL A 1 86 ? -0.644 4.294 -3.272 1.00 92.75 86 VAL A O 1
ATOM 693 N N . TRP A 1 87 ? 1.482 3.826 -2.718 1.00 94.88 87 TRP A N 1
ATOM 694 C CA . TRP A 1 87 ? 1.222 2.501 -2.171 1.00 94.88 87 TRP A CA 1
ATOM 695 C C . TRP A 1 87 ? 0.936 2.637 -0.678 1.00 94.88 87 TRP A C 1
ATOM 697 O O . TRP A 1 87 ? 1.754 3.166 0.077 1.00 94.88 87 TRP A O 1
ATOM 707 N N . LEU A 1 88 ? -0.237 2.181 -0.261 1.00 94.69 88 LEU A N 1
ATOM 708 C CA . LEU A 1 88 ? -0.731 2.283 1.103 1.00 94.69 88 LEU A CA 1
ATOM 709 C C . LEU A 1 88 ? -0.890 0.888 1.695 1.00 94.69 88 LEU A C 1
ATOM 711 O O . LEU A 1 88 ? -1.676 0.098 1.182 1.00 94.69 88 LEU A O 1
ATOM 715 N N . ASN A 1 89 ? -0.200 0.632 2.801 1.00 94.19 89 ASN A N 1
ATOM 716 C CA . ASN A 1 89 ? -0.425 -0.533 3.649 1.00 94.19 89 ASN A CA 1
ATOM 717 C C . ASN A 1 89 ? -1.121 -0.101 4.942 1.00 94.19 89 ASN A C 1
ATOM 719 O O . ASN A 1 89 ? -0.711 0.869 5.580 1.00 94.19 89 ASN A O 1
ATOM 723 N N . ILE A 1 90 ? -2.169 -0.817 5.337 1.00 93.88 90 ILE A N 1
ATOM 724 C CA . ILE A 1 90 ? -2.953 -0.553 6.543 1.00 93.88 90 ILE A CA 1
ATOM 725 C C . ILE A 1 90 ? -2.949 -1.801 7.414 1.00 93.88 90 ILE A C 1
ATOM 727 O O . ILE A 1 90 ? -3.483 -2.843 7.038 1.00 93.88 90 ILE A O 1
ATOM 731 N N . TRP A 1 91 ? -2.409 -1.659 8.616 1.00 94.19 91 TRP A N 1
ATOM 732 C CA . TRP A 1 91 ? -2.503 -2.651 9.675 1.00 94.19 91 TRP A CA 1
ATOM 733 C C . TRP A 1 91 ? -3.768 -2.430 10.508 1.00 94.19 91 TRP A C 1
ATOM 735 O O . TRP A 1 91 ? -4.138 -1.280 10.759 1.00 94.19 91 TRP A O 1
ATOM 745 N N . PRO A 1 92 ? -4.412 -3.492 11.020 1.00 91.56 92 PRO A N 1
ATOM 746 C CA . PRO A 1 92 ? -5.703 -3.388 11.702 1.00 91.56 92 PRO A CA 1
ATOM 747 C C . PRO A 1 92 ? -5.617 -2.699 13.071 1.00 91.56 92 PRO A C 1
ATOM 749 O O . PRO A 1 92 ? -6.645 -2.345 13.644 1.00 91.56 92 PRO A O 1
ATOM 752 N N . SER A 1 93 ? -4.411 -2.523 13.623 1.00 90.69 93 SER A N 1
ATOM 753 C CA . SER A 1 93 ? -4.185 -1.829 14.891 1.00 90.69 93 SER A CA 1
ATOM 754 C C . SER A 1 93 ? -2.805 -1.158 14.938 1.00 90.69 93 SER A C 1
ATOM 756 O O . SER A 1 93 ? -1.926 -1.498 14.142 1.00 90.69 93 SER A O 1
ATOM 758 N N . PRO A 1 94 ? -2.557 -0.236 15.888 1.00 87.06 94 PRO A N 1
ATOM 759 C CA . PRO A 1 94 ? -1.272 0.456 15.995 1.00 87.06 94 PRO A CA 1
ATOM 760 C C . PRO A 1 94 ? -0.107 -0.471 16.372 1.00 87.06 94 PRO A C 1
ATOM 762 O O . PRO A 1 94 ? 1.046 -0.200 16.033 1.00 87.06 94 PRO A O 1
ATOM 765 N N . THR A 1 95 ? -0.407 -1.562 17.083 1.00 87.94 95 THR A N 1
ATOM 766 C CA . THR A 1 95 ? 0.575 -2.536 17.579 1.00 87.94 95 THR A CA 1
ATOM 767 C C . THR A 1 95 ? 0.745 -3.741 16.662 1.00 87.94 95 THR A C 1
ATOM 769 O O . THR A 1 95 ? 1.615 -4.561 16.924 1.00 87.94 95 THR A O 1
ATOM 772 N N . ALA A 1 96 ? -0.080 -3.883 15.623 1.00 84.06 96 ALA A N 1
ATOM 773 C CA . ALA A 1 96 ? 0.112 -4.910 14.609 1.00 84.06 96 ALA A CA 1
ATOM 774 C C . ALA A 1 96 ? 1.328 -4.539 13.749 1.00 84.06 96 ALA A C 1
ATOM 776 O O . ALA A 1 96 ? 1.331 -3.469 13.138 1.00 84.06 96 ALA A O 1
ATOM 777 N N . GLN A 1 97 ? 2.384 -5.353 13.828 1.00 65.31 97 GLN A N 1
ATOM 778 C CA . GLN A 1 97 ? 3.572 -5.459 12.961 1.00 65.31 97 GLN A CA 1
ATOM 779 C C . GLN A 1 97 ? 4.633 -6.296 13.672 1.00 65.31 97 GLN A C 1
ATOM 781 O O . GLN A 1 97 ? 4.829 -6.062 14.887 1.00 65.31 97 GLN A O 1
#

Organism: NCBI:txid2315479

Radius of gyration: 24.01 Å; chains: 1; bounding box: 59×48×52 Å

Sequence (97 aa):
MKKLLFLMLALGSVLSYGQEALEHEPVANKAEYYVASYNARKDMDDLINWAQDFEDWQNESGLYDSMATSLLVPYFINNTSTHDVVWLNIWPSPTAQ

Secondary structure (DSSP, 8-state):
-HHHHHHHHHHHHHHHTT----SS-----EEEEEEE-PPTT--HHHHHHHHHHHHHHHHTTSTTTT-EEEEEPP-S-S-TTS-SEEEEEEESSTT--